Protein AF-A0A9E1TUQ3-F1 (afdb_monomer)

Sequence (131 aa):
SLNFKLSILGTLFAFGGSIGLIGTALTPADLVLDMHVFFANGIFQCFMITALCYTIVISRSNVFEKKYALGYGIFFILIALYVGVLEWAPPPRSSQPALVFQVITQKLIVLTFCLANVYQTFGVSKSKILL

pLDDT: mean 92.78, std 8.1, range [42.5, 98.19]

Secondary structure (DSSP, 8-state):
-HHHHHHHHHHHHHHHHHHHHHHHHHS-TTT-HHHHHHHHHHHHHHHHHHHHHHHHHHHT-SSS-HHHHHHHHHHHHHHHHHHHHHHHSPPTTS-HHHHHHHHHHHHHHHHHHHHHHHHHHHHHHT-TT--

Foldseek 3Di:
DLLVVLQVLLVVLCVQLVVLVVQLVVADCVPHVVSNVVSLLSNLVSNLSNLVSQLVSVCPDPQFDNVLSVLSVVLNVLSVVLNVCVVPQDDLPPDVVSVVVNVVSSVVNVVSVVVSVVVNVVRVVPGPVVD

Radius of gyration: 16.25 Å; Cα contacts (8 Å, |Δi|>4): 138; chains: 1; bounding box: 44×27×44 Å

Structure (mmCIF, N/CA/C/O backbone):
data_AF-A0A9E1TUQ3-F1
#
_entry.id   AF-A0A9E1TUQ3-F1
#
loop_
_atom_site.group_PDB
_atom_site.id
_atom_site.type_symbol
_atom_site.label_atom_id
_atom_site.label_alt_id
_atom_site.label_comp_id
_atom_site.label_asym_id
_atom_site.label_entity_id
_atom_site.label_seq_id
_atom_site.pdbx_PDB_ins_code
_atom_site.Cartn_x
_atom_site.Cartn_y
_atom_site.Cartn_z
_atom_site.occupancy
_atom_site.B_iso_or_equiv
_atom_site.auth_seq_id
_atom_site.auth_comp_id
_atom_site.auth_asym_id
_atom_site.auth_atom_id
_atom_site.pdbx_PDB_model_num
ATOM 1 N N . SER A 1 1 ? -25.537 1.265 7.534 1.00 85.31 1 SER A N 1
ATOM 2 C CA . SER A 1 1 ? -24.718 2.391 8.046 1.00 85.31 1 SER A CA 1
ATOM 3 C C . SER A 1 1 ? -23.592 2.713 7.064 1.00 85.31 1 SER A C 1
ATOM 5 O O . SER A 1 1 ? -23.164 1.813 6.350 1.00 85.31 1 SER A O 1
ATOM 7 N N . LEU A 1 2 ? -23.115 3.963 7.007 1.00 91.19 2 LEU A N 1
ATOM 8 C CA . LEU A 1 2 ? -21.991 4.383 6.152 1.00 91.19 2 LEU A CA 1
ATOM 9 C C . LEU A 1 2 ? -20.713 3.569 6.423 1.00 91.19 2 LEU A C 1
ATOM 11 O O . LEU A 1 2 ? -20.095 3.087 5.480 1.00 91.19 2 LEU A O 1
ATOM 15 N N . ASN A 1 3 ? -20.372 3.343 7.698 1.00 92.81 3 ASN A N 1
ATOM 16 C CA . ASN A 1 3 ? -19.184 2.567 8.082 1.00 92.81 3 ASN A CA 1
ATOM 17 C C . ASN A 1 3 ? -19.220 1.139 7.511 1.00 92.81 3 ASN A C 1
ATOM 19 O O . ASN A 1 3 ? -18.194 0.635 7.083 1.00 92.81 3 ASN A O 1
ATOM 23 N N . PHE A 1 4 ? -20.405 0.520 7.446 1.00 92.94 4 PHE A N 1
ATOM 24 C CA . PHE A 1 4 ? -20.586 -0.822 6.880 1.00 92.94 4 PHE A CA 1
ATOM 25 C C . PHE A 1 4 ? -20.344 -0.853 5.364 1.00 92.94 4 PHE A C 1
ATOM 27 O O . PHE A 1 4 ? -19.687 -1.752 4.851 1.00 92.94 4 PHE A O 1
ATOM 34 N N . LYS A 1 5 ? -20.831 0.159 4.630 1.00 95.81 5 LYS A N 1
ATOM 35 C CA . LYS A 1 5 ? -20.578 0.264 3.184 1.00 95.81 5 LYS A CA 1
ATOM 36 C C . LYS A 1 5 ? -19.087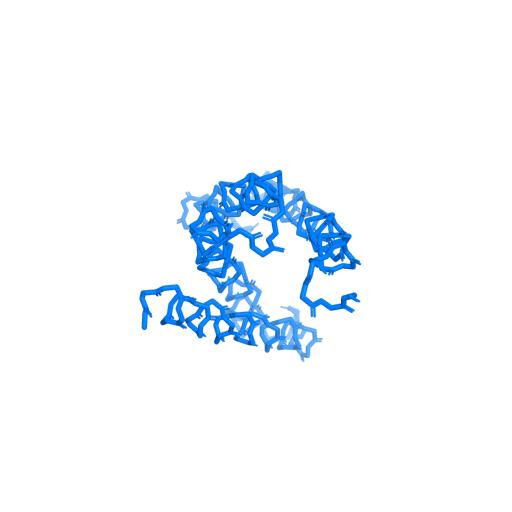 0.473 2.900 1.00 95.81 5 LYS A C 1
ATOM 38 O O . LYS A 1 5 ? -18.537 -0.189 2.027 1.00 95.81 5 LYS A O 1
ATOM 43 N N . LEU A 1 6 ? -18.435 1.351 3.665 1.00 96.19 6 LEU A N 1
ATOM 44 C CA . LEU A 1 6 ? -16.999 1.617 3.536 1.00 96.19 6 LEU A CA 1
ATOM 45 C C . LEU A 1 6 ? -16.141 0.411 3.934 1.00 96.19 6 LEU A C 1
ATOM 47 O O . LEU A 1 6 ? -15.138 0.154 3.278 1.00 96.19 6 LEU A O 1
ATOM 51 N N . SER A 1 7 ? -16.527 -0.353 4.962 1.00 94.88 7 SER A N 1
ATOM 52 C CA . SER A 1 7 ? -15.789 -1.562 5.340 1.00 94.88 7 SER A CA 1
ATOM 53 C C . SER A 1 7 ? -15.884 -2.639 4.264 1.00 94.88 7 SER A C 1
ATOM 55 O O . SER A 1 7 ? -14.874 -3.265 3.958 1.00 94.88 7 SER A O 1
ATOM 57 N N . ILE A 1 8 ? -17.060 -2.825 3.650 1.00 97.19 8 ILE A N 1
ATOM 58 C CA . ILE A 1 8 ? -17.222 -3.744 2.513 1.00 97.19 8 ILE A CA 1
ATOM 59 C C . ILE A 1 8 ? -16.359 -3.292 1.335 1.00 97.19 8 ILE A C 1
ATOM 61 O O . ILE A 1 8 ? -15.620 -4.102 0.785 1.00 97.19 8 ILE A O 1
ATOM 65 N N . LEU A 1 9 ? -16.412 -2.005 0.980 1.00 97.62 9 LEU A N 1
ATOM 66 C CA . LEU A 1 9 ? -15.623 -1.457 -0.122 1.00 97.62 9 LEU A CA 1
ATOM 67 C C . LEU A 1 9 ? -14.120 -1.663 0.107 1.00 97.62 9 LEU A C 1
ATOM 69 O O . LEU A 1 9 ? -13.437 -2.209 -0.753 1.00 97.62 9 LEU A O 1
ATOM 73 N N . GLY A 1 10 ? -13.620 -1.293 1.289 1.00 96.88 10 GLY A N 1
ATOM 74 C CA . GLY A 1 10 ? -12.218 -1.495 1.651 1.00 96.88 10 GLY A CA 1
ATOM 75 C C . GLY A 1 10 ? -11.814 -2.971 1.641 1.00 96.88 10 GLY A C 1
ATOM 76 O O . GLY A 1 10 ? -10.735 -3.303 1.165 1.00 96.88 10 GLY A O 1
ATOM 77 N N . THR A 1 11 ? -12.689 -3.871 2.095 1.00 96.75 11 THR A N 1
ATOM 78 C CA . THR A 1 11 ? -12.428 -5.321 2.058 1.00 96.75 11 THR A CA 1
ATOM 79 C C . THR A 1 11 ? -12.349 -5.838 0.620 1.00 96.75 11 THR A C 1
ATOM 81 O O . THR A 1 11 ? -11.449 -6.607 0.296 1.00 96.75 11 THR A O 1
ATOM 84 N N . LEU A 1 12 ? -13.256 -5.401 -0.259 1.00 98.12 12 LEU A N 1
ATOM 85 C CA . LEU A 1 12 ? -13.275 -5.810 -1.665 1.00 98.12 12 LEU A CA 1
ATOM 86 C C . LEU A 1 12 ? -11.969 -5.428 -2.374 1.00 98.12 12 LEU A C 1
ATOM 88 O O . LEU A 1 12 ? -11.360 -6.261 -3.043 1.00 98.12 12 LEU A O 1
ATOM 92 N N . PHE A 1 13 ? -11.510 -4.190 -2.182 1.00 97.94 13 PHE A N 1
ATOM 93 C CA . PHE A 1 13 ? -10.229 -3.749 -2.727 1.00 97.94 13 PHE A CA 1
ATOM 94 C C . PHE A 1 13 ? -9.043 -4.450 -2.061 1.00 97.94 13 PHE A C 1
ATOM 96 O O . PHE A 1 13 ? -8.082 -4.769 -2.751 1.00 97.94 13 PHE A O 1
ATOM 103 N N . ALA A 1 14 ? -9.102 -4.779 -0.767 1.00 96.94 14 ALA A N 1
ATOM 104 C CA . ALA A 1 14 ? -8.061 -5.587 -0.129 1.00 96.94 14 ALA A CA 1
ATOM 105 C C . ALA A 1 14 ? -7.914 -6.956 -0.815 1.00 96.94 14 ALA A C 1
ATOM 107 O O . ALA A 1 14 ? -6.799 -7.343 -1.156 1.00 96.94 14 ALA A O 1
ATOM 108 N N . PHE A 1 15 ? -9.029 -7.636 -1.106 1.00 97.81 15 PHE A N 1
ATOM 109 C CA . PHE A 1 15 ? -9.014 -8.880 -1.884 1.00 97.81 15 PHE A CA 1
ATOM 110 C C . PHE A 1 15 ? -8.464 -8.676 -3.299 1.00 97.81 15 PHE A C 1
ATOM 112 O O . PHE A 1 15 ? -7.633 -9.466 -3.744 1.00 97.81 15 PHE A O 1
ATOM 119 N N . GLY A 1 16 ? -8.869 -7.607 -3.991 1.00 97.56 16 GLY A N 1
ATOM 120 C CA . GLY A 1 16 ? -8.320 -7.256 -5.305 1.00 97.56 16 GLY A CA 1
ATOM 121 C C . GLY A 1 16 ? -6.799 -7.061 -5.278 1.00 97.56 16 GLY A C 1
ATOM 122 O O . GLY A 1 16 ? -6.084 -7.631 -6.100 1.00 97.56 16 GLY A O 1
ATOM 123 N N . GLY A 1 17 ? -6.287 -6.341 -4.278 1.00 97.00 17 GLY A N 1
ATOM 124 C CA . GLY A 1 17 ? -4.851 -6.151 -4.071 1.00 97.00 17 GLY A CA 1
ATOM 125 C C . GLY A 1 17 ? -4.118 -7.459 -3.761 1.00 97.00 17 GLY A C 1
ATOM 126 O O . GLY A 1 17 ? -3.022 -7.686 -4.273 1.00 97.00 17 GLY A O 1
ATOM 127 N N . SER A 1 18 ? -4.731 -8.361 -2.989 1.00 96.75 18 SER A N 1
ATOM 128 C CA . SER A 1 18 ? -4.193 -9.705 -2.739 1.00 96.75 18 SER A CA 1
ATOM 129 C C . SER A 1 18 ? -4.129 -10.566 -4.003 1.00 96.75 18 SER A C 1
ATOM 131 O O . SER A 1 18 ? -3.139 -11.268 -4.203 1.00 96.75 18 SER A O 1
ATOM 133 N N . ILE A 1 19 ? -5.129 -10.484 -4.885 1.00 97.38 19 ILE A N 1
ATOM 134 C CA . ILE A 1 19 ? -5.071 -11.125 -6.208 1.00 97.38 19 ILE A CA 1
ATOM 135 C C . ILE A 1 19 ? -3.920 -10.526 -7.026 1.00 97.38 19 ILE A C 1
ATOM 137 O O . ILE A 1 19 ? -3.179 -11.273 -7.658 1.00 97.38 19 ILE A O 1
ATOM 141 N N . GLY A 1 20 ? -3.710 -9.208 -6.956 1.00 97.19 20 GLY A N 1
ATOM 142 C CA . GLY A 1 20 ? -2.561 -8.535 -7.570 1.00 97.19 20 GLY A CA 1
ATOM 143 C C . GLY A 1 20 ? -1.207 -9.057 -7.076 1.00 97.19 20 GLY A C 1
ATOM 144 O O . GLY A 1 20 ? -0.304 -9.263 -7.885 1.00 97.19 20 GLY A O 1
ATOM 145 N N . LE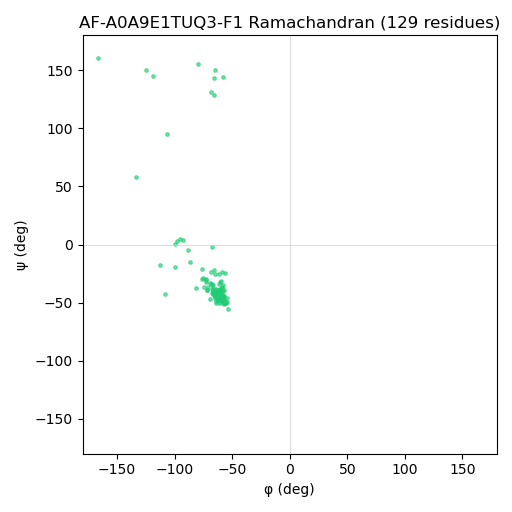U A 1 21 ? -1.061 -9.348 -5.776 1.00 95.75 21 LEU A N 1
ATOM 146 C CA . LEU A 1 21 ? 0.157 -9.964 -5.225 1.00 95.75 21 LEU A CA 1
ATOM 147 C C . LEU A 1 21 ? 0.418 -11.344 -5.839 1.00 95.75 21 LEU A C 1
ATOM 149 O O . LEU A 1 21 ? 1.535 -11.620 -6.278 1.00 95.75 21 LEU A O 1
ATOM 153 N N . ILE A 1 22 ? -0.615 -12.188 -5.907 1.00 97.12 22 ILE A N 1
ATOM 154 C CA . ILE A 1 22 ? -0.522 -13.526 -6.508 1.00 97.12 22 ILE A CA 1
ATOM 155 C C . ILE A 1 22 ? -0.196 -13.411 -8.001 1.00 97.12 22 ILE A C 1
ATOM 157 O O . ILE A 1 22 ? 0.718 -14.076 -8.481 1.00 97.12 22 ILE A O 1
ATOM 161 N N . GLY A 1 23 ? -0.902 -12.537 -8.722 1.00 96.56 23 GLY A N 1
ATOM 162 C CA . GLY A 1 23 ? -0.684 -12.289 -10.144 1.00 96.56 23 GLY A CA 1
ATOM 163 C C . GLY A 1 23 ? 0.755 -11.870 -10.428 1.00 96.56 23 GLY A C 1
ATOM 164 O O . GLY A 1 23 ? 1.423 -12.523 -11.219 1.00 96.56 23 GLY A O 1
ATOM 165 N N . THR A 1 24 ? 1.272 -10.881 -9.694 1.00 95.69 24 THR A N 1
ATOM 166 C CA . THR A 1 24 ? 2.659 -10.397 -9.827 1.00 95.69 24 THR A CA 1
ATOM 167 C C . THR A 1 24 ? 3.684 -11.514 -9.615 1.00 95.69 24 THR A C 1
ATOM 169 O O . THR A 1 24 ? 4.677 -11.579 -10.339 1.00 95.69 24 THR A O 1
ATOM 172 N N . ALA A 1 25 ? 3.441 -12.412 -8.652 1.00 94.94 25 ALA A N 1
ATOM 173 C CA . ALA A 1 25 ? 4.312 -13.556 -8.384 1.00 94.94 25 ALA A CA 1
ATOM 174 C C . ALA A 1 25 ? 4.274 -14.620 -9.497 1.00 94.94 25 ALA A C 1
ATOM 176 O O . ALA A 1 25 ? 5.287 -15.267 -9.758 1.00 94.94 25 ALA A O 1
ATOM 177 N N . LEU A 1 26 ? 3.124 -14.800 -10.153 1.00 95.75 26 LEU A N 1
ATOM 178 C CA . LEU A 1 26 ? 2.929 -15.778 -11.230 1.00 95.75 26 LEU A CA 1
ATOM 179 C C . LEU A 1 26 ? 3.308 -15.249 -12.620 1.00 95.75 26 LEU A C 1
ATOM 181 O O . LEU A 1 26 ? 3.455 -16.036 -13.553 1.00 95.75 26 LEU A O 1
ATOM 185 N N . THR A 1 27 ? 3.475 -13.937 -12.779 1.00 95.75 27 THR A N 1
ATOM 186 C CA . THR A 1 27 ? 3.855 -13.304 -14.046 1.00 95.75 27 THR A CA 1
ATOM 187 C C . THR A 1 27 ? 5.311 -12.835 -13.988 1.00 95.75 27 THR A C 1
ATOM 189 O O . THR A 1 27 ? 5.563 -11.741 -13.487 1.00 95.75 27 THR A O 1
ATOM 192 N N . PRO A 1 28 ? 6.300 -13.612 -14.465 1.00 91.38 28 PRO A N 1
ATOM 193 C CA . PRO A 1 28 ? 7.695 -13.174 -14.470 1.00 91.38 28 PRO A CA 1
ATOM 194 C C . PRO A 1 28 ? 7.897 -11.984 -15.418 1.00 91.38 28 PRO A C 1
ATOM 196 O O . PRO A 1 28 ? 7.523 -12.040 -16.592 1.00 91.38 28 PRO A O 1
ATOM 199 N N . ALA A 1 29 ? 8.517 -10.915 -14.910 1.00 89.25 29 ALA A N 1
ATOM 200 C CA . ALA A 1 29 ? 8.683 -9.648 -15.626 1.00 89.25 29 ALA A CA 1
ATOM 201 C C . ALA A 1 29 ?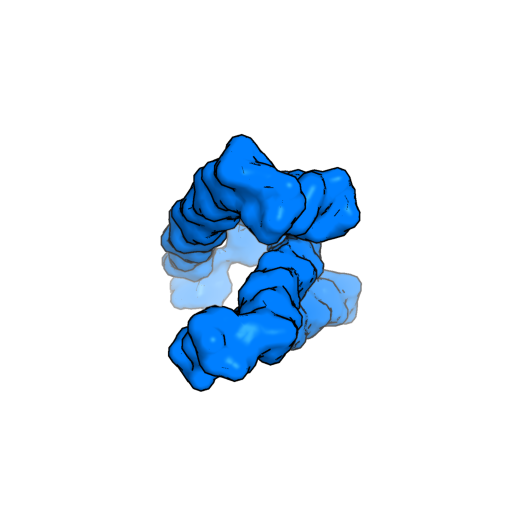 9.503 -9.770 -16.926 1.00 89.25 29 ALA A C 1
ATOM 203 O O . ALA A 1 29 ? 9.303 -8.984 -17.849 1.00 89.25 29 ALA A O 1
ATOM 204 N N . ASP A 1 30 ? 10.385 -10.769 -17.021 1.00 89.81 30 ASP A N 1
ATOM 205 C CA . ASP A 1 30 ? 11.212 -11.012 -18.208 1.00 89.81 30 ASP A CA 1
ATOM 206 C C . ASP A 1 30 ? 10.443 -11.668 -19.368 1.00 89.81 30 ASP A C 1
ATOM 208 O O . ASP A 1 30 ? 10.866 -11.557 -20.517 1.00 89.81 30 ASP A O 1
ATOM 212 N N . LEU A 1 31 ? 9.310 -12.330 -19.090 1.00 92.25 31 LEU A N 1
ATOM 213 C CA . LEU A 1 31 ? 8.521 -13.054 -20.098 1.00 92.25 31 LEU A CA 1
ATOM 214 C C . LEU A 1 31 ? 7.200 -12.348 -20.428 1.00 92.25 31 LEU A C 1
ATOM 216 O O . LEU A 1 31 ? 6.809 -12.271 -21.589 1.00 92.25 31 LEU A O 1
ATOM 220 N N . VAL A 1 32 ? 6.506 -11.840 -19.406 1.00 93.75 32 VAL A N 1
ATOM 221 C CA . VAL A 1 32 ? 5.148 -11.275 -19.511 1.00 93.75 32 VAL A CA 1
ATOM 222 C C . VAL A 1 32 ? 5.054 -9.942 -18.767 1.00 93.75 32 VAL A C 1
ATOM 224 O O . VAL A 1 32 ? 4.256 -9.765 -17.845 1.00 93.75 32 VAL A O 1
ATOM 227 N N . LEU A 1 33 ? 5.901 -8.992 -19.173 1.00 90.88 33 LEU A N 1
ATOM 228 C CA . LEU A 1 33 ? 6.057 -7.700 -18.502 1.00 90.88 33 LEU A CA 1
ATOM 229 C C . LEU A 1 33 ? 4.741 -6.934 -18.333 1.00 90.88 33 LEU A C 1
ATOM 231 O O . LEU A 1 33 ? 4.481 -6.426 -17.248 1.00 90.88 33 LEU A O 1
ATOM 235 N N . ASP A 1 34 ? 3.917 -6.847 -19.376 1.00 92.69 34 ASP A N 1
ATOM 236 C CA . ASP A 1 34 ? 2.706 -6.019 -19.334 1.00 92.69 34 ASP A CA 1
ATOM 237 C C . ASP A 1 34 ? 1.711 -6.533 -18.284 1.00 92.69 34 ASP A C 1
ATOM 239 O O . ASP A 1 34 ? 1.167 -5.750 -17.503 1.00 92.69 34 ASP A O 1
ATOM 243 N N . MET A 1 35 ? 1.537 -7.859 -18.189 1.00 94.25 35 MET A N 1
ATOM 244 C CA . MET A 1 35 ? 0.725 -8.462 -17.126 1.00 94.25 35 MET A CA 1
ATOM 245 C C . MET A 1 35 ? 1.362 -8.269 -15.748 1.00 94.25 35 MET A C 1
ATOM 247 O O . MET A 1 35 ? 0.648 -7.964 -14.794 1.00 94.25 35 MET A O 1
ATOM 251 N N . HIS A 1 36 ? 2.689 -8.401 -15.638 1.00 95.38 36 HIS A N 1
ATOM 252 C CA . HIS A 1 36 ? 3.398 -8.163 -14.379 1.00 95.38 36 HIS A CA 1
ATOM 253 C C . HIS A 1 36 ? 3.181 -6.738 -13.869 1.00 95.38 36 HIS A C 1
ATOM 255 O O . HIS A 1 36 ? 2.831 -6.553 -12.707 1.00 95.38 36 HIS A O 1
ATOM 261 N N . VAL A 1 37 ? 3.336 -5.730 -14.732 1.00 93.75 37 VAL A N 1
ATOM 262 C CA . VAL A 1 37 ? 3.135 -4.318 -14.376 1.00 93.75 37 VAL A CA 1
ATOM 263 C C . VAL A 1 37 ? 1.673 -4.042 -14.026 1.00 93.75 37 VAL A C 1
ATOM 265 O O . VAL A 1 37 ? 1.413 -3.343 -13.048 1.00 93.75 37 VAL A O 1
ATOM 268 N N . PHE A 1 38 ? 0.718 -4.620 -14.763 1.00 95.38 38 PHE A N 1
ATOM 269 C CA . PHE A 1 38 ? -0.707 -4.498 -14.446 1.00 95.38 38 PHE A CA 1
ATOM 270 C C . PHE A 1 38 ? -1.022 -5.002 -13.031 1.00 95.38 38 PHE A C 1
ATOM 272 O O . PHE A 1 38 ? -1.618 -4.275 -12.233 1.00 95.38 38 PHE A O 1
ATOM 279 N N . PHE A 1 39 ? -0.582 -6.217 -12.691 1.00 96.88 39 PHE A N 1
ATOM 280 C CA . PHE A 1 39 ? -0.800 -6.767 -11.356 1.00 96.88 39 PHE A CA 1
ATOM 281 C C . PHE A 1 39 ? -0.033 -5.988 -10.286 1.00 96.88 39 PHE A C 1
ATOM 283 O O . PHE A 1 39 ? -0.618 -5.666 -9.250 1.00 96.88 39 PHE A O 1
ATOM 290 N N . ALA A 1 40 ? 1.224 -5.622 -10.550 1.00 95.56 40 ALA A N 1
ATOM 291 C CA . ALA A 1 40 ? 2.064 -4.897 -9.605 1.00 95.56 40 ALA A CA 1
ATOM 292 C C . ALA A 1 40 ? 1.470 -3.527 -9.251 1.00 95.56 40 ALA A C 1
ATOM 294 O O . ALA A 1 40 ? 1.330 -3.202 -8.072 1.00 95.56 40 ALA A O 1
ATOM 295 N N . ASN A 1 41 ? 1.050 -2.748 -10.249 1.00 95.94 41 ASN A N 1
ATOM 296 C CA . ASN A 1 41 ? 0.418 -1.445 -10.033 1.00 95.94 41 ASN A CA 1
ATOM 297 C C . ASN A 1 41 ? -0.956 -1.596 -9.363 1.00 95.94 41 ASN A C 1
ATOM 299 O O . ASN A 1 41 ? -1.298 -0.828 -8.456 1.00 95.94 41 ASN A O 1
ATOM 303 N N . GLY A 1 42 ? -1.710 -2.629 -9.757 1.00 96.81 42 GLY A N 1
ATOM 304 C CA . GLY A 1 42 ? -3.018 -2.953 -9.193 1.00 96.81 42 GLY A CA 1
ATOM 305 C C . GLY A 1 42 ? -2.984 -3.196 -7.683 1.00 96.81 42 GLY A C 1
ATOM 306 O O . GLY A 1 42 ? -3.909 -2.771 -6.988 1.00 96.81 42 GLY A O 1
ATOM 307 N N . ILE A 1 43 ? -1.904 -3.786 -7.148 1.00 97.75 43 ILE A N 1
ATOM 308 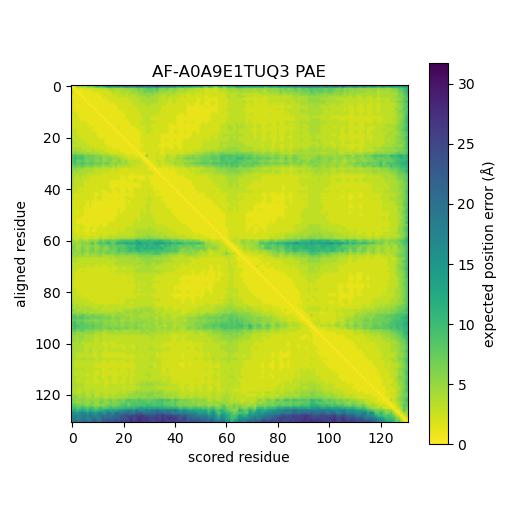C CA . ILE A 1 43 ? -1.691 -3.936 -5.696 1.00 97.75 43 ILE A CA 1
ATOM 309 C C . ILE A 1 43 ? -1.821 -2.576 -5.010 1.00 97.75 43 ILE A C 1
ATOM 311 O O . ILE A 1 43 ? -2.634 -2.407 -4.099 1.00 97.75 43 ILE A O 1
ATOM 315 N N . PHE A 1 44 ? -1.037 -1.594 -5.452 1.00 97.62 44 PHE A N 1
ATOM 316 C CA . PHE A 1 44 ? -0.928 -0.319 -4.752 1.00 97.62 44 PHE A CA 1
ATOM 317 C C . PHE A 1 44 ? -2.184 0.535 -4.900 1.00 97.62 44 PHE A C 1
ATOM 319 O O . PHE A 1 44 ? -2.636 1.129 -3.921 1.00 97.62 44 PHE A O 1
ATOM 326 N N . GLN A 1 45 ? -2.800 0.535 -6.083 1.00 97.31 45 GLN A N 1
ATOM 327 C CA . GLN A 1 45 ? -4.072 1.222 -6.320 1.00 97.31 45 GLN A CA 1
ATOM 328 C C . GLN A 1 45 ? -5.194 0.641 -5.446 1.00 97.31 45 GLN A C 1
ATOM 330 O O . GLN A 1 45 ? -5.936 1.388 -4.802 1.00 97.31 45 GLN A O 1
ATOM 335 N N . CYS A 1 46 ? -5.280 -0.689 -5.351 1.00 98.06 46 CYS A N 1
ATOM 336 C CA . CYS A 1 46 ? -6.260 -1.354 -4.500 1.00 98.06 46 CYS A CA 1
ATOM 337 C C . CYS A 1 46 ? -6.020 -1.050 -3.015 1.00 98.06 46 CYS A C 1
ATOM 339 O O . CYS A 1 46 ? -6.934 -0.612 -2.312 1.00 98.06 46 CYS A O 1
ATOM 341 N N . PHE A 1 47 ? -4.786 -1.215 -2.528 1.00 97.69 47 PHE A N 1
ATOM 342 C CA . PHE A 1 47 ? -4.471 -0.964 -1.121 1.00 97.69 47 PHE A CA 1
ATOM 343 C C . PHE A 1 47 ? -4.554 0.516 -0.729 1.00 97.69 47 PHE A C 1
ATOM 345 O O . PHE A 1 47 ? -4.832 0.803 0.435 1.00 97.69 47 PHE A O 1
ATOM 352 N N . MET A 1 48 ? -4.409 1.451 -1.672 1.00 98.06 48 MET A N 1
ATOM 353 C CA . MET A 1 48 ? -4.693 2.870 -1.447 1.00 98.06 48 MET A CA 1
ATOM 354 C C . MET A 1 48 ? -6.170 3.096 -1.100 1.00 98.06 48 MET A C 1
ATOM 356 O O . MET A 1 48 ? -6.476 3.753 -0.101 1.00 98.06 48 MET A O 1
ATOM 360 N N . ILE A 1 49 ? -7.093 2.510 -1.870 1.00 97.88 49 ILE A N 1
ATOM 361 C CA . ILE A 1 49 ? -8.537 2.620 -1.606 1.00 97.88 49 ILE A CA 1
ATOM 362 C C . ILE A 1 49 ? -8.889 1.939 -0.279 1.00 97.88 49 ILE A C 1
ATOM 364 O O . ILE A 1 49 ? -9.620 2.509 0.539 1.00 97.88 49 ILE A O 1
ATOM 368 N N . THR A 1 50 ? -8.320 0.760 -0.024 1.00 97.75 50 THR A N 1
ATOM 369 C CA . THR A 1 50 ? -8.450 0.046 1.253 1.00 97.75 50 THR A CA 1
ATOM 370 C C . THR A 1 50 ? -8.008 0.912 2.432 1.00 97.75 50 THR A C 1
ATOM 372 O O . THR A 1 50 ? -8.763 1.070 3.396 1.00 97.75 50 THR A O 1
ATOM 375 N N . ALA A 1 51 ? -6.820 1.518 2.356 1.00 97.38 51 ALA A N 1
ATOM 376 C CA . ALA A 1 51 ? -6.268 2.354 3.418 1.00 97.38 51 ALA A CA 1
ATOM 377 C C . ALA A 1 51 ? -7.141 3.584 3.698 1.00 97.38 51 ALA A C 1
ATOM 379 O O . ALA A 1 51 ? -7.400 3.897 4.863 1.00 97.38 51 ALA A O 1
ATOM 380 N N . LEU A 1 52 ? -7.664 4.239 2.658 1.00 97.94 52 LEU A N 1
ATOM 381 C CA . LEU A 1 52 ? -8.593 5.359 2.816 1.00 97.94 52 LEU A CA 1
ATOM 382 C C . LEU A 1 52 ? -9.888 4.925 3.516 1.00 97.94 52 LEU A C 1
ATOM 384 O O . LEU A 1 52 ? -10.313 5.549 4.493 1.00 97.94 52 LEU A O 1
ATOM 388 N N . CYS A 1 53 ? -10.494 3.827 3.053 1.00 97.31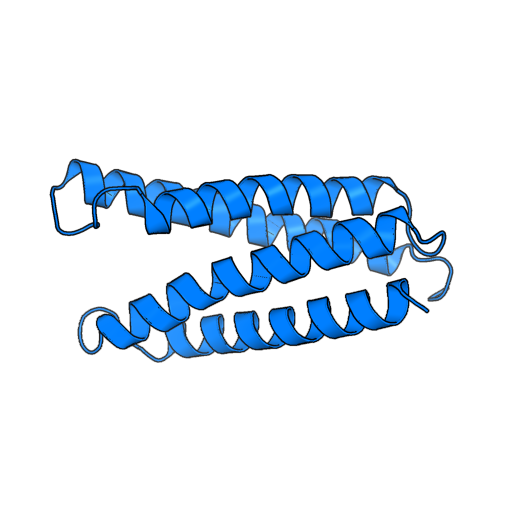 53 CYS A N 1
ATOM 389 C CA . CYS A 1 53 ? -11.732 3.302 3.625 1.00 97.31 53 CYS A CA 1
ATOM 390 C C . CYS A 1 53 ? -11.562 2.979 5.113 1.00 97.31 53 CYS A C 1
ATOM 392 O O . CYS A 1 53 ? -12.362 3.429 5.938 1.00 97.31 53 CYS A O 1
ATOM 394 N N . TYR A 1 54 ? -10.503 2.250 5.478 1.00 95.06 54 TYR A N 1
ATOM 395 C CA . TYR A 1 54 ? -10.272 1.861 6.869 1.00 95.06 54 TYR A CA 1
ATOM 396 C C . TYR A 1 54 ? -9.819 3.019 7.760 1.00 95.06 54 TYR A C 1
ATOM 398 O O . TYR A 1 54 ? -10.223 3.052 8.923 1.00 95.06 54 TYR A O 1
ATOM 406 N N . THR A 1 55 ? -9.109 4.022 7.230 1.00 96.06 55 THR A N 1
ATOM 407 C CA . THR A 1 55 ? -8.863 5.284 7.953 1.00 96.06 55 THR A CA 1
ATOM 408 C C . THR A 1 55 ? -10.183 5.911 8.407 1.00 96.06 55 THR A C 1
ATOM 410 O O . THR A 1 55 ? -10.345 6.242 9.585 1.00 96.06 55 THR A O 1
ATOM 413 N N . ILE A 1 56 ? -11.159 6.033 7.498 1.00 95.31 56 ILE A N 1
ATOM 414 C CA . ILE A 1 56 ? -12.461 6.653 7.788 1.00 95.31 56 ILE A CA 1
ATOM 41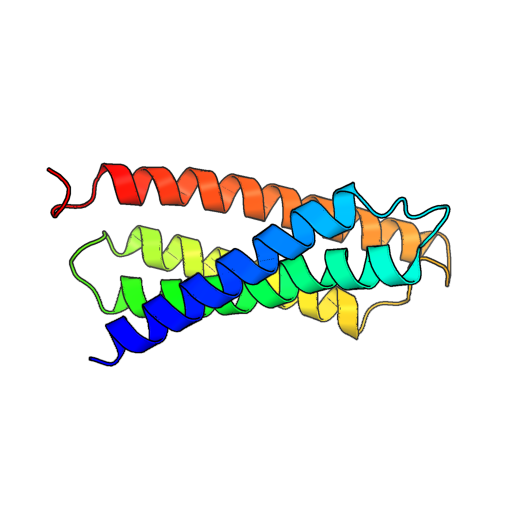5 C C . ILE A 1 56 ? -13.285 5.778 8.740 1.00 95.31 56 ILE A C 1
ATOM 417 O O . ILE A 1 56 ? -13.834 6.286 9.721 1.00 95.31 56 ILE A O 1
ATOM 421 N N . VAL A 1 57 ? -13.368 4.470 8.478 1.00 94.56 57 VAL A N 1
ATOM 422 C CA . VAL A 1 57 ? -14.157 3.527 9.292 1.00 94.56 57 VAL A CA 1
ATOM 423 C C . VAL A 1 57 ? -13.669 3.509 10.737 1.00 94.56 57 VAL A C 1
ATOM 425 O O . VAL A 1 57 ? -14.485 3.615 11.652 1.00 94.56 57 VAL A O 1
ATOM 428 N N . ILE A 1 58 ? -12.355 3.417 10.950 1.00 92.56 58 ILE A N 1
ATOM 429 C CA . ILE A 1 58 ? -11.759 3.346 12.288 1.00 92.56 58 ILE A CA 1
ATOM 430 C C . ILE A 1 58 ? -11.860 4.703 12.989 1.00 92.56 58 ILE A C 1
ATOM 432 O O . ILE A 1 58 ? -12.215 4.744 14.162 1.00 92.56 58 ILE A O 1
ATOM 436 N N . SER A 1 59 ? -11.668 5.821 12.278 1.00 91.81 59 SER A N 1
ATOM 437 C CA . SER A 1 59 ? -11.850 7.165 12.859 1.00 91.81 59 SER A CA 1
ATOM 438 C C . SER A 1 59 ? -13.275 7.411 13.368 1.00 91.81 59 SER A C 1
ATOM 440 O O . SER A 1 59 ? -13.474 8.142 14.338 1.00 91.81 59 SER A O 1
ATOM 442 N N . ARG A 1 60 ? -14.274 6.812 12.708 1.00 90.62 60 ARG A N 1
ATOM 443 C CA . ARG A 1 60 ? -15.703 6.933 13.041 1.00 90.62 60 ARG A CA 1
ATOM 444 C C . ARG A 1 60 ? -16.207 5.830 13.975 1.00 90.62 60 ARG A C 1
ATOM 446 O O . ARG A 1 60 ? -17.413 5.749 14.210 1.00 90.62 60 ARG A O 1
ATOM 453 N N . SER A 1 61 ? -15.329 4.951 14.444 1.00 86.56 61 SER A N 1
ATOM 454 C CA . SER A 1 61 ? -15.670 3.779 15.244 1.00 86.56 61 SER A CA 1
ATOM 455 C C . SER A 1 61 ? -15.010 3.856 16.619 1.00 86.56 61 SER A C 1
ATOM 457 O O . SER A 1 61 ? -13.881 4.312 16.745 1.00 86.56 61 SER A O 1
ATOM 459 N N . ASN A 1 62 ? -15.699 3.362 17.651 1.00 82.50 62 ASN A N 1
ATOM 460 C CA . ASN A 1 62 ? -15.132 3.194 18.997 1.00 82.50 62 ASN A CA 1
ATOM 461 C C . ASN A 1 62 ? -14.602 1.765 19.241 1.00 82.50 62 ASN A C 1
ATOM 463 O O . ASN A 1 62 ? -14.204 1.438 20.357 1.00 82.50 62 ASN A O 1
ATOM 467 N N . VAL A 1 63 ? -14.616 0.908 18.211 1.00 82.88 63 VAL A N 1
ATOM 468 C CA . VAL A 1 63 ? -14.167 -0.499 18.279 1.00 82.88 63 VAL A CA 1
ATOM 469 C C . VAL A 1 63 ? -12.643 -0.611 18.386 1.00 82.88 63 VAL A C 1
ATOM 471 O O . VAL A 1 63 ? -12.116 -1.546 18.988 1.00 82.88 63 VAL A O 1
ATOM 474 N N . PHE A 1 64 ? -11.942 0.360 17.809 1.00 82.88 64 PHE A N 1
ATOM 475 C CA . PHE A 1 64 ? -10.490 0.439 17.749 1.00 82.88 64 PHE A CA 1
ATOM 476 C C . PHE A 1 64 ? -10.023 1.772 18.330 1.00 82.88 64 PHE A C 1
ATOM 478 O O . PHE A 1 64 ? -10.714 2.785 18.230 1.00 82.88 64 PHE A O 1
ATOM 485 N N . GLU A 1 65 ? -8.826 1.793 18.911 1.00 84.19 65 GLU A N 1
ATOM 486 C CA . GLU A 1 65 ? -8.217 3.046 19.353 1.00 84.19 65 GLU A CA 1
ATOM 487 C C . GLU A 1 65 ? -7.886 3.955 18.157 1.00 84.19 65 GLU A C 1
ATOM 489 O O . GLU A 1 65 ? -7.398 3.498 17.120 1.00 84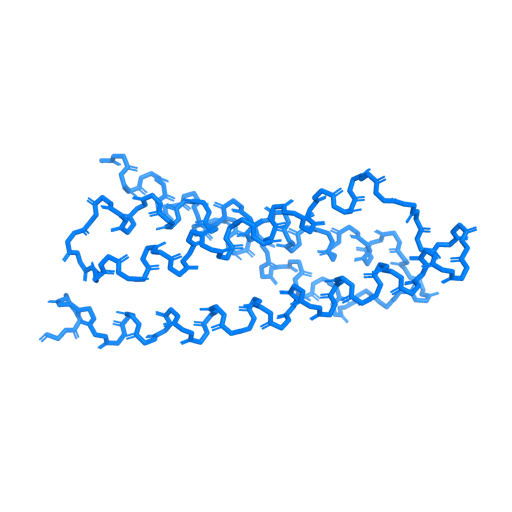.19 65 GLU A O 1
ATOM 494 N N . LYS A 1 66 ? -8.059 5.271 18.325 1.00 87.50 66 LYS A N 1
ATOM 495 C CA . LYS A 1 66 ? -7.843 6.263 17.255 1.00 87.50 66 LYS A CA 1
ATOM 496 C C . LYS A 1 66 ? -6.421 6.259 16.673 1.00 87.50 66 LYS A C 1
ATOM 498 O O . LYS A 1 66 ? -6.238 6.641 15.521 1.00 87.50 66 LYS A O 1
ATOM 503 N N . LYS A 1 67 ? -5.420 5.778 17.419 1.00 87.94 67 LYS A N 1
ATOM 504 C CA . LYS A 1 67 ? -4.038 5.618 16.926 1.00 87.94 67 LYS A CA 1
ATOM 505 C C . LYS A 1 67 ? -3.938 4.670 15.721 1.00 87.94 67 LYS A C 1
ATOM 507 O O . LYS A 1 67 ? -3.130 4.901 14.830 1.00 87.94 67 LYS A O 1
ATOM 512 N N . TYR A 1 68 ? -4.804 3.659 15.636 1.00 90.56 68 TYR A N 1
ATOM 513 C CA . TYR A 1 68 ? -4.837 2.738 14.496 1.00 90.56 68 TYR A CA 1
ATOM 514 C C . TYR A 1 68 ? -5.470 3.382 13.257 1.00 90.56 68 TYR A C 1
ATOM 516 O O . TYR A 1 68 ? -5.076 3.081 12.130 1.00 90.56 68 TYR A O 1
ATOM 524 N N . ALA A 1 69 ? -6.385 4.341 13.448 1.00 92.00 69 ALA A N 1
ATOM 525 C CA . ALA A 1 69 ? -6.873 5.169 12.348 1.00 92.00 69 ALA A CA 1
ATOM 526 C C . ALA A 1 69 ? -5.754 6.058 11.798 1.00 92.00 69 ALA A C 1
ATOM 528 O O . ALA A 1 69 ? -5.589 6.146 10.586 1.00 92.00 69 ALA A O 1
ATOM 529 N N . LEU A 1 70 ? -4.945 6.652 12.686 1.00 92.94 70 LEU A N 1
ATOM 530 C CA . LEU A 1 70 ? -3.766 7.423 12.292 1.00 92.94 70 LEU A CA 1
ATOM 531 C C . LEU A 1 70 ? -2.766 6.557 11.509 1.00 92.94 70 LEU A C 1
ATOM 533 O O . LEU A 1 70 ? -2.257 7.006 10.488 1.00 92.94 70 LEU A O 1
ATOM 537 N N . GLY A 1 71 ? -2.542 5.306 11.927 1.00 94.19 71 GLY A N 1
ATOM 538 C CA . GLY A 1 71 ? -1.700 4.353 11.196 1.00 94.19 71 GLY A CA 1
ATOM 539 C C . GLY A 1 71 ? -2.171 4.113 9.756 1.00 94.19 71 GLY A C 1
ATOM 540 O O . GLY A 1 71 ? -1.372 4.215 8.826 1.00 94.19 71 GLY A O 1
ATOM 541 N N . TYR A 1 72 ? -3.473 3.870 9.549 1.00 94.31 72 TYR A N 1
ATOM 542 C CA . TYR A 1 72 ? -4.035 3.724 8.199 1.00 94.31 72 TYR A CA 1
ATOM 543 C C . TYR A 1 72 ? -3.981 5.040 7.419 1.00 94.31 72 TYR A C 1
ATOM 545 O O . TYR A 1 72 ? -3.735 5.006 6.218 1.00 94.31 72 TYR A O 1
ATOM 553 N N . GLY A 1 73 ? -4.149 6.182 8.091 1.00 96.50 73 GLY A N 1
ATOM 554 C CA . GLY A 1 73 ? -4.069 7.505 7.475 1.00 96.50 73 GLY A CA 1
ATOM 555 C C . GLY A 1 73 ? -2.670 7.826 6.951 1.00 96.50 73 GLY A C 1
ATOM 556 O O . GLY A 1 73 ? -2.523 8.251 5.808 1.00 96.50 73 GLY A O 1
ATOM 557 N N . ILE A 1 74 ? -1.631 7.561 7.749 1.00 96.81 74 ILE A N 1
ATOM 558 C CA . ILE A 1 74 ? -0.231 7.704 7.322 1.00 96.81 74 ILE A CA 1
ATOM 559 C C . ILE A 1 74 ? 0.057 6.751 6.161 1.00 96.81 74 ILE A C 1
ATOM 561 O O . ILE A 1 74 ? 0.621 7.167 5.149 1.00 96.81 74 ILE A O 1
ATOM 565 N N . PHE A 1 75 ? -0.368 5.490 6.278 1.00 97.38 75 PHE A N 1
ATOM 566 C CA . PHE A 1 75 ? -0.192 4.515 5.209 1.00 97.38 75 PHE A CA 1
ATOM 567 C C . PHE A 1 75 ? -0.885 4.955 3.908 1.00 97.38 75 PHE A C 1
ATOM 569 O O . PHE A 1 75 ? -0.270 4.880 2.848 1.00 97.38 75 PHE A O 1
ATOM 576 N N . PHE A 1 76 ? -2.107 5.493 3.991 1.00 98.12 76 PHE A N 1
ATOM 577 C CA . PHE A 1 76 ? -2.841 6.049 2.853 1.00 98.12 76 PHE A CA 1
ATOM 578 C C . PHE A 1 76 ? -2.073 7.183 2.160 1.00 98.12 76 PHE A C 1
ATOM 580 O O . PHE A 1 76 ? -1.960 7.179 0.937 1.00 98.12 76 PHE A O 1
ATOM 587 N N . ILE A 1 77 ? -1.513 8.129 2.916 1.00 98.19 77 ILE A N 1
ATOM 588 C CA . ILE A 1 77 ? -0.744 9.239 2.334 1.00 98.19 77 ILE A CA 1
ATOM 589 C C . ILE A 1 77 ? 0.485 8.704 1.591 1.00 98.19 77 ILE A C 1
ATOM 591 O O . ILE A 1 77 ? 0.731 9.085 0.449 1.00 98.19 77 ILE A O 1
ATOM 595 N N . LEU A 1 78 ? 1.239 7.795 2.212 1.00 98.00 78 LEU A N 1
ATOM 596 C CA . LEU A 1 78 ? 2.459 7.244 1.618 1.00 98.00 78 LEU A CA 1
ATOM 597 C C . LEU A 1 78 ? 2.171 6.433 0.349 1.00 98.00 78 LEU A C 1
ATOM 599 O O . LEU A 1 78 ? 2.879 6.585 -0.647 1.00 98.00 78 LEU A O 1
ATOM 603 N N . ILE A 1 79 ? 1.119 5.611 0.349 1.00 97.75 79 ILE A N 1
ATOM 604 C CA . ILE A 1 79 ? 0.750 4.837 -0.841 1.00 97.75 79 ILE A CA 1
ATOM 605 C C . ILE A 1 79 ? 0.144 5.717 -1.937 1.00 97.75 79 ILE A C 1
ATOM 607 O O . ILE A 1 79 ? 0.402 5.459 -3.107 1.00 97.75 79 ILE A O 1
ATOM 611 N N . ALA A 1 80 ? -0.575 6.790 -1.594 1.00 98.00 80 ALA A N 1
ATOM 612 C CA . ALA A 1 80 ? -1.058 7.761 -2.574 1.00 98.00 80 ALA A CA 1
ATOM 613 C C . ALA A 1 80 ? 0.096 8.509 -3.259 1.00 98.00 80 ALA A C 1
ATOM 615 O O . ALA A 1 80 ? 0.076 8.684 -4.476 1.00 98.00 80 ALA A O 1
ATOM 616 N N . LEU A 1 81 ? 1.137 8.887 -2.505 1.00 97.81 81 LEU A N 1
ATOM 617 C CA . LEU A 1 81 ? 2.361 9.454 -3.080 1.00 97.81 81 LEU A CA 1
ATOM 618 C C . LEU A 1 81 ? 3.041 8.466 -4.033 1.00 97.81 81 LEU A C 1
ATOM 620 O O . LEU A 1 81 ? 3.464 8.857 -5.118 1.00 97.81 81 LEU A O 1
ATOM 624 N N . TYR A 1 82 ? 3.108 7.185 -3.661 1.00 97.94 82 TYR A N 1
ATOM 625 C CA . TYR A 1 82 ? 3.664 6.155 -4.534 1.00 97.94 82 TYR A CA 1
ATOM 626 C C . TYR A 1 82 ? 2.828 5.927 -5.801 1.00 97.94 82 TYR A C 1
ATOM 628 O O . TYR A 1 82 ? 3.388 5.842 -6.889 1.00 97.94 82 TYR A O 1
ATOM 636 N N . VAL A 1 83 ? 1.498 5.878 -5.694 1.00 97.31 83 VAL A N 1
ATOM 637 C CA . VAL A 1 83 ? 0.618 5.815 -6.872 1.00 97.31 83 VAL A CA 1
ATOM 638 C C . VAL A 1 83 ? 0.842 7.039 -7.765 1.00 97.31 83 VAL A C 1
ATOM 640 O O . VAL A 1 83 ? 0.915 6.897 -8.978 1.00 97.31 83 VAL A O 1
ATOM 643 N N . GLY A 1 84 ? 1.071 8.220 -7.186 1.00 96.94 84 GLY A N 1
ATOM 644 C CA . GLY A 1 84 ? 1.487 9.391 -7.955 1.00 96.94 84 GLY A CA 1
ATOM 645 C C . GLY A 1 84 ? 2.828 9.213 -8.678 1.00 96.94 84 GLY A C 1
ATOM 646 O O . GLY A 1 84 ? 2.973 9.627 -9.825 1.00 96.94 84 GLY A O 1
ATOM 647 N N . VAL A 1 85 ? 3.803 8.551 -8.050 1.00 96.56 85 VAL A N 1
ATOM 648 C CA . VAL A 1 85 ? 5.063 8.178 -8.716 1.00 96.56 85 VAL A CA 1
ATOM 649 C C . VAL A 1 85 ? 4.808 7.247 -9.904 1.00 96.56 85 VAL A C 1
ATOM 651 O O . VAL A 1 85 ? 5.432 7.433 -10.945 1.00 96.56 85 VAL A O 1
ATOM 654 N N . LEU A 1 86 ? 3.875 6.298 -9.800 1.00 94.38 86 LEU A N 1
ATOM 655 C CA . LEU A 1 86 ? 3.525 5.419 -10.922 1.00 94.38 86 LEU A CA 1
ATOM 656 C C . LEU A 1 86 ? 2.938 6.186 -12.117 1.00 94.38 86 LEU A C 1
ATOM 658 O O . LEU A 1 86 ? 3.258 5.850 -13.254 1.00 94.38 86 LEU A O 1
A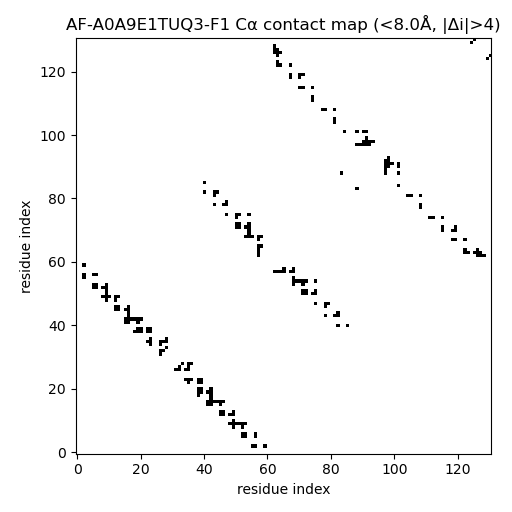TOM 662 N N . GLU A 1 87 ? 2.109 7.203 -11.865 1.00 93.38 87 GLU A N 1
ATOM 663 C CA . GLU A 1 87 ? 1.419 7.966 -12.918 1.00 93.38 87 GLU A CA 1
ATOM 664 C C . GLU A 1 87 ? 2.296 9.057 -13.555 1.00 93.38 87 GLU A C 1
ATOM 666 O O . GLU A 1 87 ? 2.211 9.300 -14.759 1.00 93.38 87 GLU A O 1
ATOM 671 N N . TRP A 1 88 ? 3.135 9.738 -12.764 1.00 94.94 88 TRP A N 1
ATOM 672 C CA . TRP A 1 88 ? 3.843 10.946 -13.217 1.00 94.94 88 TRP A CA 1
ATOM 673 C C . TRP A 1 88 ? 5.359 10.802 -13.343 1.00 94.94 88 TRP A C 1
ATOM 675 O O . TRP A 1 88 ? 5.988 11.645 -13.987 1.00 94.94 88 TRP A O 1
ATOM 685 N N . ALA A 1 89 ? 5.981 9.786 -12.738 1.00 93.44 89 ALA A N 1
ATOM 686 C CA . ALA A 1 89 ? 7.427 9.620 -12.855 1.00 93.44 89 ALA A CA 1
ATOM 687 C C . ALA A 1 89 ? 7.818 8.963 -14.190 1.00 93.44 89 ALA A C 1
ATOM 689 O O . ALA A 1 89 ? 7.040 8.202 -14.770 1.00 93.44 89 ALA A O 1
ATOM 690 N N . PRO A 1 90 ? 9.051 9.195 -14.679 1.00 92.38 90 PRO A N 1
ATOM 691 C CA . PRO A 1 90 ? 9.524 8.553 -15.895 1.00 92.38 90 PRO A CA 1
ATOM 692 C C . PRO A 1 90 ? 9.470 7.022 -15.781 1.00 92.38 90 PRO A C 1
ATOM 694 O O . PRO A 1 90 ? 9.760 6.463 -14.712 1.00 92.38 90 PRO A O 1
ATOM 697 N N . PRO A 1 91 ? 9.151 6.316 -16.878 1.00 90.31 91 PRO A N 1
ATOM 698 C CA . PRO A 1 91 ? 9.089 4.867 -16.851 1.00 90.31 91 PRO A CA 1
ATOM 699 C C . PRO A 1 91 ? 10.486 4.286 -16.580 1.00 90.31 91 PRO A C 1
ATOM 701 O O . PRO A 1 91 ? 11.485 4.863 -17.029 1.00 90.31 91 PRO A O 1
ATOM 704 N N . PRO A 1 92 ? 10.590 3.113 -15.928 1.00 88.88 92 PRO A N 1
ATOM 705 C CA . PRO A 1 92 ? 11.876 2.517 -15.556 1.00 88.88 92 PRO A CA 1
ATOM 706 C C . PRO A 1 92 ? 12.831 2.292 -16.740 1.00 88.88 92 PRO A C 1
ATOM 708 O O . PRO A 1 92 ? 14.041 2.257 -16.569 1.00 88.88 92 PRO A O 1
ATOM 711 N N . ARG A 1 93 ? 12.303 2.157 -17.963 1.00 87.88 93 ARG A N 1
ATOM 712 C CA . ARG A 1 93 ? 13.092 1.941 -19.190 1.00 87.88 93 ARG A CA 1
ATOM 713 C C . ARG A 1 93 ? 13.556 3.225 -19.879 1.00 87.88 93 ARG A C 1
ATOM 715 O O . ARG A 1 93 ? 14.277 3.143 -20.865 1.00 87.88 93 ARG A O 1
ATOM 722 N N . SER A 1 94 ? 13.150 4.395 -19.388 1.0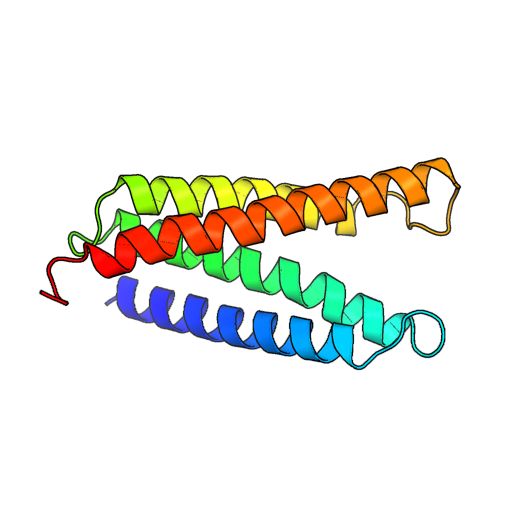0 92.12 94 SER A N 1
ATOM 723 C CA . SER A 1 94 ? 13.544 5.677 -19.989 1.00 92.12 94 SER A CA 1
ATOM 724 C C . SER A 1 94 ? 15.020 6.004 -19.761 1.00 92.12 94 SER A C 1
ATOM 726 O O . SER A 1 94 ? 15.665 6.576 -20.634 1.00 92.12 94 SER A O 1
ATOM 728 N N . SER A 1 95 ? 15.565 5.664 -18.590 1.00 95.38 95 SER A N 1
ATOM 729 C CA . SER A 1 95 ? 16.962 5.920 -18.234 1.00 95.38 95 SER A CA 1
ATOM 730 C C . SER A 1 95 ? 17.373 5.132 -16.986 1.00 95.38 95 SER A C 1
ATOM 732 O O . SER A 1 95 ? 16.525 4.734 -16.187 1.00 95.38 95 SER A O 1
ATOM 734 N N . GLN A 1 96 ? 18.681 4.951 -16.774 1.00 95.62 96 GLN A N 1
ATOM 735 C CA . GLN A 1 96 ? 19.205 4.320 -15.554 1.00 95.62 96 GLN A CA 1
ATOM 736 C C . GLN A 1 96 ? 18.778 5.049 -14.262 1.00 95.62 96 GLN A C 1
ATOM 738 O O . GLN A 1 96 ? 18.301 4.383 -13.343 1.00 95.62 96 GLN A O 1
ATOM 743 N N . PRO A 1 97 ? 18.842 6.393 -14.168 1.00 95.62 97 PRO A N 1
ATOM 744 C CA . PRO A 1 97 ? 18.329 7.105 -12.997 1.00 95.62 97 PRO A CA 1
ATOM 745 C C . PRO A 1 97 ? 16.830 6.886 -12.755 1.00 95.62 97 PRO A C 1
ATOM 747 O O . PRO A 1 97 ? 16.420 6.727 -11.607 1.00 95.62 97 PRO A O 1
ATOM 750 N N . ALA A 1 98 ? 16.015 6.824 -13.816 1.00 94.81 98 ALA A N 1
ATOM 751 C CA . ALA A 1 98 ? 14.583 6.545 -13.693 1.00 94.81 98 ALA A CA 1
ATOM 752 C C . ALA A 1 98 ? 14.313 5.128 -13.166 1.00 94.81 98 ALA A C 1
ATOM 754 O O . ALA A 1 98 ? 13.477 4.957 -12.278 1.00 94.81 98 ALA A O 1
ATOM 755 N N . LEU A 1 99 ? 15.052 4.126 -13.659 1.00 94.25 99 LEU A N 1
ATOM 756 C CA . LEU A 1 99 ? 14.995 2.755 -13.147 1.00 94.25 99 LEU A CA 1
ATOM 757 C C . LEU A 1 99 ? 15.296 2.713 -11.646 1.00 94.25 99 LEU A C 1
ATOM 759 O O . LEU A 1 99 ? 14.529 2.146 -10.867 1.00 94.25 99 LEU A O 1
ATOM 763 N N . VAL A 1 100 ? 16.400 3.342 -11.238 1.00 96.56 100 VAL A N 1
ATOM 764 C CA . VAL A 1 100 ? 16.839 3.378 -9.839 1.00 96.56 100 VAL A CA 1
ATOM 765 C C . VAL A 1 100 ? 15.797 4.071 -8.959 1.00 96.56 100 VAL A C 1
ATOM 767 O O . VAL A 1 100 ? 15.438 3.537 -7.910 1.00 96.56 100 VAL A O 1
ATOM 770 N N . PHE A 1 101 ? 15.262 5.213 -9.396 1.00 96.25 101 PHE A N 1
ATOM 771 C CA . PHE A 1 101 ? 14.225 5.944 -8.667 1.00 96.25 101 PHE A CA 1
ATOM 772 C C . PHE A 1 101 ? 12.961 5.099 -8.451 1.00 96.25 101 PHE A C 1
ATOM 774 O O . PHE A 1 101 ? 12.474 4.992 -7.321 1.00 96.25 101 PHE A O 1
ATOM 781 N N . GLN A 1 102 ? 12.465 4.449 -9.506 1.00 94.88 102 GLN A N 1
ATOM 782 C CA . GLN A 1 102 ? 11.272 3.600 -9.450 1.00 94.88 102 GLN A CA 1
ATOM 783 C C . GLN A 1 102 ? 11.467 2.415 -8.489 1.00 94.88 102 GLN A C 1
ATOM 785 O O . GLN A 1 102 ? 10.633 2.182 -7.613 1.00 94.88 102 GLN A O 1
ATOM 790 N N . VAL A 1 103 ? 12.603 1.712 -8.579 1.00 94.88 103 VAL A N 1
ATOM 791 C CA . VAL A 1 103 ? 12.908 0.550 -7.723 1.00 94.88 103 VAL A CA 1
ATOM 792 C C . VAL A 1 103 ? 13.083 0.950 -6.256 1.00 94.88 103 VAL A C 1
ATOM 794 O O . VAL A 1 103 ? 12.604 0.247 -5.364 1.00 94.88 103 VAL A O 1
ATOM 797 N N . ILE A 1 104 ? 13.756 2.070 -5.972 1.00 97.19 104 ILE A N 1
ATOM 798 C CA . ILE A 1 104 ? 13.916 2.558 -4.593 1.00 97.19 104 ILE A CA 1
ATOM 799 C C . ILE A 1 104 ? 12.552 2.925 -4.009 1.00 97.19 104 ILE A C 1
ATOM 801 O O . ILE A 1 104 ? 12.214 2.473 -2.915 1.00 97.19 104 ILE A O 1
ATOM 805 N N . THR A 1 105 ? 11.750 3.690 -4.749 1.00 96.62 105 THR A N 1
ATOM 806 C CA . THR A 1 105 ? 10.431 4.128 -4.275 1.00 96.62 105 THR A CA 1
ATOM 807 C C . THR A 1 105 ? 9.504 2.930 -4.046 1.00 96.62 105 THR A C 1
ATOM 809 O O . THR A 1 105 ? 8.848 2.860 -3.007 1.00 96.62 105 THR A O 1
ATOM 812 N N . GLN A 1 106 ? 9.525 1.935 -4.943 1.00 95.62 106 GLN A N 1
ATOM 813 C CA . GLN A 1 106 ? 8.796 0.675 -4.774 1.00 95.62 106 GLN A CA 1
ATOM 814 C C . GLN A 1 106 ? 9.218 -0.058 -3.489 1.00 95.62 106 GLN A C 1
ATOM 816 O O . GLN A 1 106 ? 8.367 -0.469 -2.701 1.00 95.62 106 GLN A O 1
ATOM 821 N N . LYS A 1 107 ? 10.523 -0.215 -3.236 1.00 96.25 107 LYS A N 1
ATOM 822 C CA . LYS A 1 107 ? 11.018 -0.896 -2.026 1.00 96.25 107 LYS A CA 1
ATOM 823 C C . LYS A 1 107 ? 10.583 -0.184 -0.748 1.00 96.25 107 LYS A C 1
ATOM 825 O O . LYS A 1 107 ? 10.189 -0.848 0.210 1.00 96.25 107 LYS A O 1
ATOM 830 N N . LEU A 1 108 ? 10.627 1.149 -0.742 1.00 97.25 108 LEU A N 1
ATOM 831 C CA . LEU A 1 108 ? 10.189 1.947 0.400 1.00 97.25 108 LEU A CA 1
ATOM 832 C C . LEU A 1 108 ? 8.706 1.721 0.697 1.00 97.25 108 LEU A C 1
ATOM 834 O O . LEU A 1 108 ? 8.368 1.390 1.834 1.00 97.25 108 LEU A O 1
ATOM 838 N N . ILE A 1 109 ? 7.831 1.819 -0.310 1.00 97.44 109 ILE A N 1
ATOM 839 C CA . ILE A 1 109 ? 6.396 1.639 -0.072 1.00 97.44 109 ILE A CA 1
ATOM 840 C C . ILE A 1 109 ? 6.040 0.195 0.303 1.00 97.44 109 ILE A C 1
ATOM 842 O O . ILE A 1 109 ? 5.161 -0.011 1.138 1.00 97.44 109 ILE A O 1
ATOM 846 N N . VAL A 1 110 ? 6.742 -0.807 -0.238 1.00 96.50 110 VAL A N 1
ATOM 847 C CA . VAL A 1 110 ? 6.547 -2.217 0.143 1.00 96.50 110 VAL A CA 1
ATOM 848 C C . VAL A 1 110 ? 6.934 -2.434 1.606 1.00 96.50 110 VAL A C 1
ATOM 850 O O . VAL A 1 110 ? 6.184 -3.066 2.352 1.00 96.50 110 VAL A O 1
ATOM 853 N N . LEU A 1 111 ? 8.055 -1.864 2.058 1.00 97.00 111 LEU A N 1
ATOM 854 C CA . LEU A 1 111 ? 8.449 -1.937 3.465 1.00 97.00 111 LEU A CA 1
ATOM 855 C C . LEU A 1 111 ? 7.419 -1.245 4.365 1.00 97.00 111 LEU A C 1
ATOM 857 O O . LEU A 1 111 ? 7.002 -1.816 5.375 1.00 97.00 111 LEU A O 1
ATOM 861 N N . THR A 1 112 ? 6.963 -0.048 3.986 1.00 96.12 112 THR A N 1
ATOM 862 C CA . THR A 1 112 ? 5.890 0.659 4.696 1.00 96.12 112 THR A CA 1
ATOM 863 C C . THR A 1 112 ? 4.611 -0.175 4.748 1.00 96.12 112 THR A C 1
ATOM 865 O O . THR A 1 112 ? 3.998 -0.254 5.808 1.00 96.12 112 THR A O 1
ATOM 868 N N . PHE A 1 113 ? 4.216 -0.825 3.652 1.00 95.94 113 PHE A N 1
ATOM 869 C CA . PHE A 1 113 ? 3.044 -1.698 3.605 1.00 95.94 113 PHE A CA 1
ATOM 870 C C . PHE A 1 113 ? 3.166 -2.864 4.591 1.00 95.94 113 PHE A C 1
ATOM 872 O O . PHE A 1 113 ? 2.241 -3.108 5.368 1.00 95.94 113 PHE A O 1
ATOM 879 N N . CYS A 1 114 ? 4.308 -3.553 4.620 1.00 95.62 114 CYS A N 1
ATOM 880 C CA . CYS A 1 114 ? 4.554 -4.636 5.572 1.00 95.62 114 CYS A CA 1
ATOM 881 C C . CYS A 1 114 ? 4.474 -4.143 7.026 1.00 95.62 114 CYS A C 1
ATOM 883 O O . CYS A 1 114 ? 3.772 -4.742 7.843 1.00 95.62 114 CYS A O 1
ATOM 885 N N . LEU A 1 115 ? 5.135 -3.023 7.339 1.00 95.56 115 LEU A N 1
ATOM 886 C CA . LEU A 1 115 ? 5.106 -2.421 8.676 1.00 95.56 115 LEU A CA 1
ATOM 887 C C . LEU A 1 115 ? 3.700 -1.964 9.074 1.00 95.56 115 LEU A C 1
ATOM 889 O O . LEU A 1 115 ? 3.289 -2.179 10.212 1.00 95.56 115 LEU A O 1
ATOM 893 N N . ALA A 1 116 ? 2.948 -1.376 8.142 1.00 94.31 116 ALA A N 1
ATOM 894 C CA . ALA A 1 116 ? 1.570 -0.966 8.364 1.00 94.31 116 ALA A CA 1
ATOM 895 C C . ALA A 1 116 ? 0.694 -2.180 8.687 1.00 94.31 116 ALA A C 1
ATOM 897 O O . ALA A 1 116 ? -0.005 -2.157 9.694 1.00 94.31 116 ALA A O 1
ATOM 898 N N . ASN A 1 117 ? 0.777 -3.268 7.915 1.00 92.31 117 ASN A N 1
ATOM 899 C CA . ASN A 1 117 ? 0.021 -4.489 8.208 1.00 92.31 117 ASN A CA 1
ATOM 900 C C . ASN A 1 117 ? 0.324 -5.017 9.617 1.00 92.31 117 ASN A C 1
ATOM 902 O O . ASN A 1 117 ? -0.605 -5.232 10.393 1.00 92.31 117 ASN A O 1
ATOM 906 N N . VAL A 1 118 ? 1.605 -5.144 9.984 1.00 93.69 118 VAL A N 1
ATOM 907 C CA . VAL A 1 118 ? 2.012 -5.590 11.331 1.00 93.69 118 VAL A CA 1
ATOM 908 C C . VAL A 1 118 ? 1.519 -4.632 12.421 1.00 93.69 118 VAL A C 1
ATOM 910 O O . VAL A 1 118 ? 1.024 -5.066 13.456 1.00 93.69 118 VAL A O 1
ATOM 913 N N . TYR A 1 119 ? 1.603 -3.319 12.206 1.00 91.88 119 TYR A N 1
ATOM 914 C CA . TYR A 1 119 ? 1.100 -2.342 13.171 1.00 91.88 119 TYR A CA 1
ATOM 915 C C . TYR A 1 119 ? -0.413 -2.485 13.398 1.00 91.88 119 TYR A C 1
ATOM 917 O O . TYR A 1 119 ? -0.884 -2.409 14.537 1.00 91.88 119 TYR A O 1
ATOM 925 N N . GLN A 1 120 ? -1.175 -2.737 12.331 1.00 89.62 120 GLN A N 1
ATOM 926 C CA . GLN A 1 120 ? -2.628 -2.855 12.412 1.00 89.62 120 GLN A CA 1
ATOM 927 C C . GLN A 1 120 ? -3.103 -4.178 13.011 1.00 89.62 120 GLN A C 1
ATOM 929 O O . GLN A 1 120 ? -4.134 -4.181 13.689 1.00 89.62 120 GLN A O 1
ATOM 934 N N . THR A 1 121 ? -2.361 -5.281 12.864 1.00 89.69 121 THR A N 1
ATOM 935 C CA . THR A 1 121 ? -2.720 -6.540 13.543 1.00 89.69 121 THR A CA 1
ATOM 936 C C . THR A 1 121 ? -2.703 -6.391 15.067 1.00 89.69 121 THR A C 1
ATOM 938 O O . THR A 1 121 ? -3.584 -6.932 15.736 1.00 89.69 121 THR A O 1
ATOM 941 N N . PHE A 1 122 ? -1.804 -5.572 15.628 1.00 88.38 122 PHE A N 1
ATOM 942 C CA . PHE A 1 122 ? -1.833 -5.231 17.058 1.00 88.38 122 PHE A CA 1
ATOM 943 C C . PHE A 1 122 ? -3.075 -4.433 17.476 1.00 88.38 122 PHE A C 1
ATOM 945 O O . PHE A 1 122 ? -3.449 -4.449 18.648 1.00 88.38 122 PHE A O 1
ATOM 952 N N . GLY A 1 123 ? -3.704 -3.699 16.555 1.00 83.44 123 GLY A N 1
ATOM 953 C CA . GLY A 1 123 ? -4.977 -3.025 16.813 1.00 83.44 123 GLY A CA 1
ATOM 954 C C . GLY A 1 123 ? -6.153 -3.984 16.848 1.00 83.44 123 GLY A C 1
ATOM 955 O O . GLY A 1 123 ? -7.038 -3.834 17.689 1.00 83.44 123 GLY A O 1
ATOM 956 N N . VAL A 1 124 ? -6.129 -5.003 15.989 1.00 83.69 124 VAL A N 1
ATOM 957 C CA . VAL A 1 124 ? -7.116 -6.091 15.985 1.00 83.69 124 VAL A CA 1
ATOM 958 C C . VAL A 1 124 ? -7.041 -6.909 17.266 1.00 83.69 124 VAL A C 1
ATOM 960 O O . VAL A 1 124 ? -8.077 -7.121 17.892 1.00 83.69 124 VAL A O 1
ATOM 963 N N . SER A 1 125 ? -5.844 -7.281 17.721 1.00 82.12 125 SER A N 1
ATOM 964 C CA . SER A 1 125 ? -5.692 -8.075 18.949 1.00 82.12 125 SER A CA 1
ATOM 965 C C . SER A 1 125 ? -6.125 -7.350 20.229 1.00 82.12 125 SER A C 1
ATOM 967 O O . SER A 1 125 ? -6.442 -8.002 21.218 1.00 82.12 125 SER A O 1
ATOM 969 N N . LYS A 1 126 ? -6.163 -6.011 20.224 1.00 79.38 126 LYS A N 1
ATOM 970 C CA . LYS A 1 126 ? -6.613 -5.181 21.357 1.00 79.38 126 LYS A CA 1
ATOM 971 C C . LYS A 1 126 ? -8.063 -4.703 21.236 1.00 79.38 126 LYS A C 1
ATOM 973 O O . LYS A 1 126 ? -8.515 -3.911 22.065 1.00 79.38 126 LYS A O 1
ATOM 978 N N . SER A 1 127 ? -8.784 -5.114 20.194 1.00 74.62 127 SER A N 1
ATOM 979 C CA . SER A 1 127 ? -10.148 -4.643 19.961 1.00 74.62 127 SER A CA 1
ATOM 980 C C . SER A 1 127 ? -11.116 -5.175 21.022 1.00 74.62 127 SER A C 1
ATOM 982 O O . SER A 1 127 ? -11.182 -6.374 21.273 1.00 74.62 127 SER A O 1
ATOM 984 N N . LYS A 1 128 ? -11.928 -4.276 21.595 1.00 61.41 128 LYS A N 1
ATOM 985 C CA . LYS A 1 128 ? -12.869 -4.549 22.702 1.00 61.41 128 LYS A CA 1
ATOM 986 C C . LYS A 1 128 ? -14.057 -5.457 22.348 1.00 61.41 128 LYS A C 1
ATOM 988 O O . LYS A 1 128 ? -14.914 -5.673 23.190 1.00 61.41 128 LYS A O 1
ATOM 993 N N . ILE A 1 129 ? -14.174 -5.881 21.091 1.00 63.88 129 ILE A N 1
ATOM 994 C CA . ILE A 1 129 ? -15.246 -6.770 20.616 1.00 63.88 129 ILE A CA 1
ATOM 995 C C . ILE A 1 129 ? -14.766 -8.228 20.517 1.00 63.88 129 ILE A C 1
ATOM 997 O O . ILE A 1 129 ? -15.590 -9.135 20.478 1.00 63.88 129 ILE A O 1
ATOM 1001 N N . LEU A 1 130 ? -13.448 -8.459 20.472 1.00 53.66 130 LEU A N 1
ATOM 1002 C CA . LEU A 1 130 ? -12.840 -9.790 20.339 1.00 53.66 130 LEU A CA 1
ATOM 1003 C C . LEU A 1 130 ? -12.337 -10.374 21.675 1.00 53.66 130 LEU A C 1
ATOM 1005 O O . LEU A 1 130 ? -11.809 -11.484 21.680 1.00 53.66 130 LEU A O 1
ATOM 1009 N N . LEU A 1 131 ? -12.503 -9.642 22.780 1.00 42.50 131 LEU A N 1
ATOM 1010 C CA . LEU A 1 131 ? -12.198 -10.030 24.163 1.00 42.50 131 LEU A CA 1
ATOM 1011 C C . LEU A 1 131 ? -13.420 -9.746 25.034 1.00 42.50 131 LEU A C 1
ATOM 1013 O O . LEU A 1 131 ? -13.691 -10.569 25.933 1.00 42.50 131 LEU A O 1
#

Solvent-accessible surface area (backbone atoms only — not comparable to full-atom values): 6715 Å² total; per-residue (Å²): 109,72,54,58,56,34,49,51,53,18,49,54,26,40,53,52,15,52,49,14,53,53,45,32,72,74,27,53,61,94,81,39,40,70,62,15,50,52,19,50,53,41,23,51,59,22,42,29,51,19,23,50,27,47,18,54,37,34,62,76,36,88,58,42,65,60,69,53,17,49,51,28,44,54,51,22,54,56,40,47,53,48,53,46,45,69,76,72,46,71,55,53,86,77,38,71,70,32,30,53,50,52,55,51,53,50,52,51,52,52,51,50,50,55,51,48,54,58,59,46,51,59,44,59,77,67,19,76,85,84,110

Mean predicted aligned error: 3.92 Å

Nearest PDB structures (foldseek):
  4iar-assembly1_A  TM=5.646E-01  e=2.456E+00  Homo sapiens
  6egc-assembly1_A  TM=5.152E-01  e=2.726E+00  synthetic construct
  1szi-assembly1_A  TM=4.312E-01  e=3.360E+00  Mus musculus
  9ivk-assembly1_A  TM=5.505E-01  e=7.757E+00  artificial sequences
  5xsj-assembly1_L  TM=3.644E-01  e=6.631E+00  Clostridium beijerinckii NCIMB 8052